Protein AF-A0A967WTU1-F1 (afdb_monomer_lite)

Structure (mmCIF, N/CA/C/O backbone):
data_AF-A0A967WTU1-F1
#
_entry.id   AF-A0A967WTU1-F1
#
loop_
_atom_site.group_PDB
_atom_site.id
_atom_site.type_symbol
_atom_site.label_atom_id
_atom_site.label_alt_id
_atom_site.label_comp_id
_atom_site.label_asym_id
_atom_site.label_entity_id
_atom_site.label_seq_id
_atom_site.pdbx_PDB_ins_code
_atom_site.Cartn_x
_atom_site.Cartn_y
_atom_site.Cartn_z
_atom_site.occupancy
_atom_site.B_iso_or_equiv
_atom_site.auth_seq_id
_atom_site.auth_comp_id
_atom_site.auth_asym_id
_atom_site.auth_atom_id
_atom_site.pdbx_PDB_model_num
ATOM 1 N N . LEU A 1 1 ? 7.966 7.644 -1.877 1.00 67.88 1 LEU A N 1
ATOM 2 C CA . LEU A 1 1 ? 6.484 7.585 -1.862 1.00 67.88 1 LEU A CA 1
ATOM 3 C C . LEU A 1 1 ? 5.954 6.872 -0.618 1.00 67.88 1 LEU A C 1
ATOM 5 O O . LEU A 1 1 ? 5.214 7.506 0.115 1.00 67.88 1 LEU A O 1
ATOM 9 N N . ARG A 1 2 ? 6.372 5.630 -0.323 1.00 76.19 2 ARG A N 1
ATOM 10 C CA . ARG A 1 2 ? 5.890 4.846 0.841 1.00 76.19 2 ARG A CA 1
ATOM 11 C C . ARG A 1 2 ? 6.024 5.571 2.186 1.00 76.19 2 ARG A C 1
ATOM 13 O O . ARG A 1 2 ? 5.017 5.845 2.811 1.00 76.19 2 ARG A O 1
ATOM 20 N N . ASN A 1 3 ? 7.215 6.074 2.515 1.00 85.44 3 ASN A N 1
ATOM 21 C CA . ASN A 1 3 ? 7.452 6.808 3.771 1.00 85.44 3 ASN A CA 1
ATOM 22 C C . ASN A 1 3 ? 6.565 8.057 3.974 1.00 85.44 3 ASN A C 1
ATOM 24 O O . ASN A 1 3 ? 6.427 8.527 5.095 1.00 85.44 3 ASN A O 1
ATOM 28 N N . ILE A 1 4 ? 5.992 8.615 2.900 1.00 90.06 4 ILE A N 1
ATOM 29 C CA . ILE A 1 4 ? 5.059 9.752 2.972 1.00 90.06 4 ILE A CA 1
ATOM 30 C C . ILE A 1 4 ? 3.610 9.254 3.113 1.00 90.06 4 ILE A C 1
ATOM 32 O O . ILE A 1 4 ? 2.802 9.886 3.786 1.00 90.06 4 ILE A O 1
ATOM 36 N N . ALA A 1 5 ? 3.277 8.119 2.494 1.00 89.50 5 ALA A N 1
ATOM 37 C CA . ALA A 1 5 ? 1.941 7.529 2.527 1.00 89.50 5 ALA A CA 1
ATOM 38 C C . ALA A 1 5 ? 1.655 6.754 3.826 1.00 89.50 5 ALA A C 1
ATOM 40 O O . ALA A 1 5 ? 0.522 6.769 4.301 1.00 89.50 5 ALA A O 1
ATOM 41 N N . ASP A 1 6 ? 2.665 6.124 4.425 1.00 93.56 6 ASP A N 1
ATOM 42 C CA . ASP A 1 6 ? 2.547 5.312 5.642 1.00 93.56 6 ASP A CA 1
ATOM 43 C C . ASP A 1 6 ? 1.885 6.030 6.834 1.00 93.56 6 ASP A C 1
ATOM 45 O O . ASP A 1 6 ? 0.968 5.446 7.426 1.00 93.56 6 ASP A O 1
ATOM 49 N N . PRO A 1 7 ? 2.257 7.275 7.206 1.00 93.69 7 PRO A N 1
ATOM 50 C CA . PRO A 1 7 ? 1.593 7.965 8.312 1.00 93.69 7 PRO A CA 1
ATOM 51 C C . PRO A 1 7 ? 0.122 8.274 8.007 1.00 93.69 7 PRO A C 1
ATOM 53 O O . PRO A 1 7 ? -0.723 8.141 8.890 1.00 93.69 7 PRO A O 1
ATOM 56 N N . LEU A 1 8 ? -0.209 8.616 6.756 1.00 94.81 8 LEU A N 1
ATOM 57 C CA . LEU A 1 8 ? -1.591 8.862 6.331 1.00 94.81 8 LEU A CA 1
ATOM 58 C C . LEU A 1 8 ? -2.425 7.578 6.364 1.00 94.81 8 LEU A C 1
ATOM 60 O O . LEU A 1 8 ? -3.540 7.580 6.880 1.00 94.81 8 LEU A O 1
ATOM 64 N N . HIS A 1 9 ? -1.870 6.474 5.866 1.00 94.06 9 HIS A N 1
ATOM 65 C CA . HIS A 1 9 ? -2.507 5.161 5.903 1.00 94.06 9 HIS A CA 1
ATOM 66 C C . HIS A 1 9 ? -2.743 4.692 7.345 1.00 94.06 9 HIS A C 1
ATOM 68 O O . HIS A 1 9 ? -3.832 4.238 7.690 1.00 94.06 9 HIS A O 1
ATOM 74 N N . THR A 1 10 ? -1.749 4.873 8.214 1.00 94.75 10 THR A N 1
ATOM 75 C CA . THR A 1 10 ? -1.843 4.523 9.637 1.00 94.75 10 THR A CA 1
ATOM 76 C C . THR A 1 10 ? -2.888 5.369 10.361 1.00 94.75 10 THR A C 1
ATOM 78 O O . THR A 1 10 ? -3.675 4.835 11.143 1.00 94.75 10 THR A O 1
ATOM 81 N N . ALA A 1 11 ? -2.934 6.678 10.102 1.00 94.94 11 ALA A N 1
ATOM 82 C CA . ALA A 1 11 ? -3.954 7.560 10.665 1.00 94.94 11 ALA A CA 1
ATOM 83 C C . ALA A 1 11 ? -5.360 7.163 10.190 1.00 94.94 11 ALA A C 1
ATOM 85 O O . ALA A 1 11 ? -6.271 7.034 11.005 1.00 94.94 11 ALA A O 1
ATOM 86 N N . TRP A 1 12 ? -5.520 6.895 8.893 1.00 95.06 12 TRP A N 1
ATOM 87 C CA . TRP A 1 12 ? -6.791 6.464 8.316 1.00 95.06 12 TRP A CA 1
ATOM 88 C C . TRP A 1 12 ? -7.285 5.133 8.902 1.00 95.06 12 TR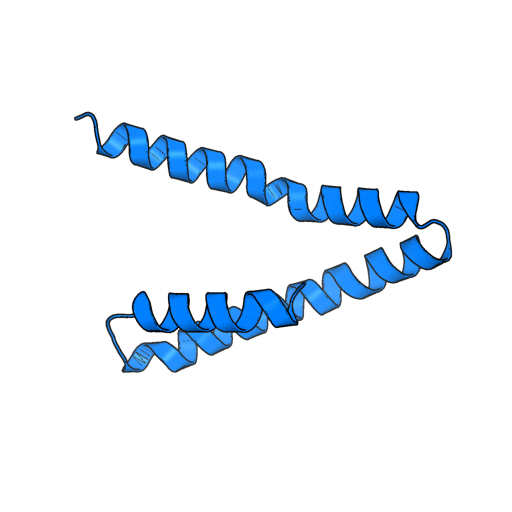P A C 1
ATOM 90 O O . TRP A 1 12 ? -8.456 5.034 9.264 1.00 95.06 12 TRP A O 1
ATOM 100 N N . LEU A 1 13 ? -6.406 4.137 9.070 1.00 94.94 13 LEU A N 1
ATOM 101 C CA . LEU A 1 13 ? -6.769 2.868 9.708 1.00 94.94 13 LEU A CA 1
ATOM 102 C C . LEU A 1 13 ? -7.190 3.055 11.167 1.00 94.94 13 LEU A C 1
ATOM 104 O O . LEU A 1 13 ? -8.199 2.493 11.578 1.00 94.94 13 LEU A O 1
ATOM 108 N N . ASN A 1 14 ? -6.467 3.868 11.944 1.00 94.50 14 ASN A N 1
ATOM 109 C CA . ASN A 1 14 ? -6.855 4.141 13.331 1.00 94.50 14 ASN A CA 1
ATOM 110 C C . ASN A 1 14 ? -8.224 4.832 13.436 1.00 94.50 14 ASN A C 1
ATOM 112 O O . ASN A 1 14 ? -8.931 4.595 14.407 1.00 94.50 14 ASN A O 1
ATOM 116 N N . LEU A 1 15 ? -8.597 5.657 12.452 1.00 94.81 15 LEU A N 1
ATOM 117 C CA . LEU A 1 15 ? -9.902 6.325 12.402 1.00 94.81 15 LEU A CA 1
ATOM 118 C C . LEU A 1 15 ? -11.033 5.435 11.869 1.00 94.81 15 LEU A C 1
ATOM 120 O O . LEU A 1 15 ? -12.191 5.724 12.137 1.00 94.81 15 LEU A O 1
ATOM 124 N N . SER A 1 16 ? -10.714 4.398 11.090 1.00 94.00 16 SER A N 1
ATOM 125 C CA . SER A 1 16 ? -11.716 3.549 10.422 1.00 94.00 16 SER A CA 1
ATOM 126 C C . SER A 1 16 ? -12.067 2.279 11.203 1.00 94.00 16 SER A C 1
ATOM 128 O O . SER A 1 16 ? -12.988 1.564 10.816 1.00 94.00 16 SER A O 1
ATOM 130 N N . ILE A 1 17 ? -11.306 1.946 12.250 1.00 94.38 17 ILE A N 1
ATOM 131 C CA . ILE A 1 17 ? -11.511 0.740 13.058 1.00 94.38 17 ILE A CA 1
ATOM 132 C C . ILE A 1 17 ? -12.170 1.142 14.378 1.00 94.38 17 ILE A C 1
ATOM 134 O O . ILE A 1 17 ? -11.488 1.578 15.304 1.00 94.38 17 ILE A O 1
ATOM 138 N N . ASP A 1 18 ? -13.484 0.944 14.464 1.00 92.69 18 ASP A N 1
ATOM 139 C CA . ASP A 1 18 ? -14.276 1.289 15.654 1.00 92.69 18 ASP A CA 1
ATOM 140 C C . ASP A 1 18 ? -13.959 0.390 16.858 1.00 92.69 18 ASP A C 1
ATOM 142 O O . ASP A 1 18 ? -14.043 0.813 18.007 1.00 92.69 18 ASP A O 1
ATOM 146 N N . GLU A 1 19 ? -13.579 -0.861 16.590 1.00 94.25 19 GLU A N 1
ATOM 147 C CA . GLU A 1 19 ? -13.416 -1.909 17.592 1.00 94.25 19 GLU A CA 1
ATOM 148 C C . GLU A 1 19 ? -11.921 -2.140 17.925 1.00 94.25 19 GLU A C 1
ATOM 150 O O . GLU A 1 19 ? -11.169 -2.693 17.110 1.00 94.25 19 GLU A O 1
ATOM 155 N N . PRO A 1 20 ? -11.433 -1.747 19.120 1.00 89.94 20 PRO A N 1
ATOM 156 C CA . PRO A 1 20 ? -10.004 -1.765 19.419 1.00 89.94 20 PRO A CA 1
ATOM 157 C C . PRO A 1 20 ? -9.356 -3.150 19.395 1.00 89.94 20 PRO A C 1
ATOM 159 O O . PRO A 1 20 ? -8.163 -3.237 19.087 1.00 89.94 20 PRO A O 1
ATOM 162 N N . GLN A 1 21 ? -10.107 -4.215 19.700 1.00 95.62 21 GLN A N 1
ATOM 163 C CA . GLN A 1 21 ? -9.564 -5.576 19.800 1.00 95.62 21 GLN A CA 1
ATOM 164 C C . GLN A 1 21 ? -9.130 -6.159 18.442 1.00 95.62 21 GLN A C 1
ATOM 166 O O . GLN A 1 21 ? -8.240 -7.006 18.401 1.00 95.62 21 GLN A O 1
ATOM 171 N N . VAL A 1 22 ? -9.679 -5.671 17.319 1.00 96.06 22 VAL A N 1
ATOM 172 C CA . VAL A 1 22 ? -9.303 -6.146 15.970 1.00 96.06 22 VAL A CA 1
ATOM 173 C C . VAL A 1 22 ? -8.190 -5.323 15.318 1.00 96.06 22 VAL A C 1
ATOM 175 O O . VAL A 1 22 ? -7.627 -5.751 14.310 1.00 96.06 22 VAL A O 1
ATOM 178 N N . ARG A 1 23 ? -7.818 -4.165 15.890 1.00 94.56 23 ARG A N 1
ATOM 179 C CA . ARG A 1 23 ? -6.812 -3.255 15.309 1.00 94.56 23 ARG A CA 1
ATOM 180 C C . ARG A 1 23 ? -5.493 -3.951 14.998 1.00 94.56 23 ARG A C 1
ATOM 182 O O . ARG A 1 23 ? -4.979 -3.797 13.896 1.00 94.56 23 ARG A O 1
ATOM 189 N N . ALA A 1 24 ? -4.957 -4.726 15.941 1.00 95.69 24 ALA A N 1
ATOM 190 C CA . ALA A 1 24 ? -3.687 -5.426 15.745 1.00 95.69 24 ALA A CA 1
ATOM 191 C C . ALA A 1 24 ? -3.750 -6.405 14.559 1.00 95.69 24 ALA A C 1
ATOM 193 O O . ALA A 1 24 ? -2.818 -6.468 13.759 1.00 95.69 24 ALA A O 1
ATOM 194 N N . THR A 1 25 ? -4.872 -7.109 14.402 1.00 96.44 25 THR A N 1
ATOM 195 C CA . THR A 1 25 ? -5.109 -8.019 13.276 1.00 96.44 25 THR A CA 1
ATOM 196 C C . THR A 1 25 ? -5.184 -7.264 11.956 1.00 96.44 25 THR A C 1
ATOM 198 O O . THR A 1 25 ? -4.525 -7.665 11.000 1.00 96.44 25 THR A O 1
ATOM 201 N N . ILE A 1 26 ? -5.925 -6.152 11.896 1.00 96.06 26 ILE A N 1
ATOM 202 C CA . ILE A 1 26 ? -6.011 -5.334 10.678 1.00 96.06 26 ILE A CA 1
ATOM 203 C C . ILE A 1 26 ? -4.633 -4.783 10.301 1.00 96.06 26 ILE A C 1
ATOM 205 O O . ILE A 1 26 ? -4.213 -4.958 9.161 1.00 96.06 26 ILE A O 1
ATOM 209 N N . PHE A 1 27 ? -3.880 -4.222 11.253 1.00 95.94 27 PHE A N 1
ATOM 210 C CA . PHE A 1 27 ? -2.506 -3.771 11.005 1.00 95.94 27 PHE A CA 1
ATOM 211 C C . PHE A 1 27 ? -1.592 -4.912 10.535 1.00 95.94 27 PHE A C 1
ATOM 213 O O . PHE A 1 27 ? -0.781 -4.707 9.632 1.00 95.94 27 PHE A O 1
ATOM 220 N N . SER A 1 28 ? -1.740 -6.117 11.093 1.00 96.44 28 SER A N 1
ATOM 221 C CA . SER A 1 28 ? -0.979 -7.295 10.664 1.00 96.44 28 SER A CA 1
ATOM 222 C C . SER A 1 28 ? -1.303 -7.690 9.225 1.00 96.44 28 SER A C 1
ATOM 224 O O . SER A 1 28 ? -0.393 -7.854 8.416 1.00 96.44 28 SER A O 1
ATOM 226 N N . VAL A 1 29 ? -2.586 -7.792 8.875 1.00 97.38 29 VAL A N 1
ATOM 227 C CA . VAL A 1 29 ? -3.019 -8.137 7.514 1.00 97.38 29 VAL A CA 1
ATOM 228 C C . VAL A 1 29 ? -2.588 -7.058 6.517 1.00 97.38 29 VAL A C 1
ATOM 230 O O . VAL A 1 29 ? -2.095 -7.392 5.440 1.00 97.38 29 VAL A O 1
ATOM 233 N N . SER A 1 30 ? -2.683 -5.775 6.880 1.00 95.69 30 SER A N 1
ATOM 234 C CA . SER A 1 30 ? -2.166 -4.672 6.062 1.00 95.69 30 SER A CA 1
ATOM 235 C C . SER A 1 30 ? -0.657 -4.786 5.826 1.00 95.69 30 SER A C 1
ATOM 237 O O . SER A 1 30 ? -0.208 -4.656 4.689 1.00 95.69 30 SER A O 1
ATOM 239 N N . GLY A 1 31 ? 0.125 -5.073 6.872 1.00 95.38 31 GLY A N 1
ATOM 240 C CA . GLY A 1 31 ? 1.573 -5.266 6.757 1.00 95.38 31 GLY A CA 1
ATOM 241 C C . GLY A 1 31 ? 1.949 -6.486 5.912 1.00 95.38 31 GLY A C 1
ATOM 242 O O . GLY A 1 31 ? 2.864 -6.417 5.096 1.00 95.38 31 GLY A O 1
ATOM 243 N N . GLN A 1 32 ? 1.215 -7.592 6.047 1.00 97.69 32 GLN A N 1
ATOM 244 C CA . GLN A 1 32 ? 1.417 -8.790 5.228 1.00 97.69 32 GLN A CA 1
ATOM 245 C C . GLN A 1 32 ? 1.114 -8.526 3.749 1.00 97.69 32 GLN A C 1
ATOM 247 O O . GLN A 1 32 ? 1.889 -8.935 2.886 1.00 97.69 32 GLN A O 1
ATOM 252 N N . ALA A 1 33 ? 0.028 -7.809 3.443 1.00 95.12 33 ALA A N 1
ATOM 253 C CA . ALA A 1 33 ? -0.314 -7.437 2.072 1.00 95.12 33 ALA A CA 1
ATOM 254 C C . ALA A 1 33 ? 0.773 -6.559 1.425 1.00 95.12 33 ALA A C 1
ATOM 256 O O . ALA A 1 33 ? 1.162 -6.799 0.279 1.00 95.12 33 ALA A O 1
ATOM 257 N N . ASP A 1 34 ? 1.311 -5.587 2.168 1.00 93.12 34 ASP A N 1
ATOM 258 C CA . ASP A 1 34 ? 2.443 -4.774 1.716 1.00 93.12 34 ASP A CA 1
ATOM 259 C C . ASP A 1 34 ? 3.705 -5.626 1.481 1.00 93.12 34 ASP A C 1
ATOM 261 O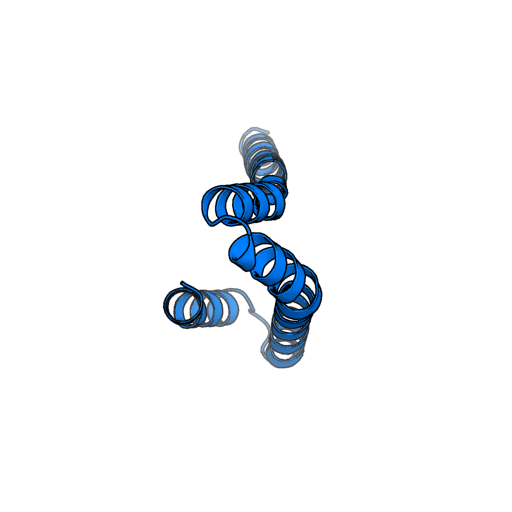 O . ASP A 1 34 ? 4.318 -5.532 0.414 1.00 93.12 34 ASP A O 1
ATOM 265 N N . ALA A 1 35 ? 4.050 -6.514 2.420 1.00 95.38 35 ALA A N 1
ATOM 266 C CA . ALA A 1 35 ? 5.206 -7.398 2.299 1.00 95.38 35 ALA A CA 1
ATOM 267 C C . ALA A 1 35 ? 5.115 -8.304 1.059 1.00 95.38 35 ALA A C 1
ATOM 269 O O . ALA A 1 35 ? 6.088 -8.424 0.311 1.00 95.38 35 ALA A O 1
ATOM 270 N N . VAL A 1 36 ? 3.942 -8.885 0.789 1.00 95.62 36 VAL A N 1
ATOM 271 C CA . VAL A 1 36 ? 3.690 -9.672 -0.429 1.00 95.62 36 VAL A CA 1
ATOM 272 C C . VAL A 1 36 ? 3.901 -8.818 -1.680 1.00 95.62 36 VAL A C 1
ATOM 274 O O . VAL A 1 36 ? 4.591 -9.251 -2.602 1.00 95.62 36 VAL A O 1
ATOM 277 N N . GLY A 1 37 ? 3.373 -7.590 -1.705 1.00 91.75 37 GLY A N 1
ATOM 278 C CA . GLY A 1 37 ? 3.570 -6.662 -2.819 1.00 91.75 37 GLY A CA 1
ATOM 279 C C . GLY A 1 37 ? 5.044 -6.321 -3.062 1.00 91.75 37 GLY A C 1
ATOM 280 O O . GLY A 1 37 ? 5.491 -6.292 -4.210 1.00 91.75 37 GLY A O 1
ATOM 281 N N . GLN A 1 38 ? 5.826 -6.123 -1.998 1.00 93.06 38 GLN A N 1
ATOM 282 C CA . GLN A 1 38 ? 7.262 -5.858 -2.105 1.00 93.06 38 GLN A CA 1
ATOM 283 C C . GLN A 1 38 ? 8.047 -7.067 -2.605 1.00 93.06 38 GLN A C 1
ATOM 285 O O . GLN A 1 38 ? 8.884 -6.918 -3.493 1.00 93.06 38 GLN A O 1
ATOM 290 N N . ILE A 1 39 ? 7.765 -8.257 -2.074 1.00 94.81 39 ILE A N 1
ATOM 291 C CA . ILE A 1 39 ? 8.476 -9.485 -2.446 1.00 94.81 39 ILE A CA 1
ATOM 292 C C . ILE A 1 39 ? 8.142 -9.892 -3.885 1.00 94.81 39 ILE A C 1
ATOM 294 O O . ILE A 1 39 ? 9.039 -10.273 -4.634 1.00 94.81 39 ILE A O 1
ATOM 298 N N . ALA A 1 40 ? 6.878 -9.775 -4.298 1.00 89.19 40 ALA A N 1
ATOM 299 C CA . ALA A 1 40 ? 6.452 -10.139 -5.645 1.00 89.19 40 ALA A CA 1
ATOM 300 C C . ALA A 1 40 ? 6.831 -9.078 -6.694 1.00 89.19 40 ALA A C 1
ATOM 302 O O . ALA A 1 40 ? 7.307 -9.415 -7.776 1.00 89.19 40 ALA A O 1
ATOM 303 N N . GLY A 1 41 ? 6.619 -7.792 -6.394 1.00 90.12 41 GLY A N 1
ATOM 304 C CA . GLY A 1 41 ? 6.770 -6.704 -7.363 1.00 90.12 41 GLY A CA 1
ATOM 305 C C . GLY A 1 41 ? 8.151 -6.048 -7.374 1.00 90.12 41 GLY A C 1
ATOM 306 O O . GLY A 1 41 ? 8.662 -5.713 -8.443 1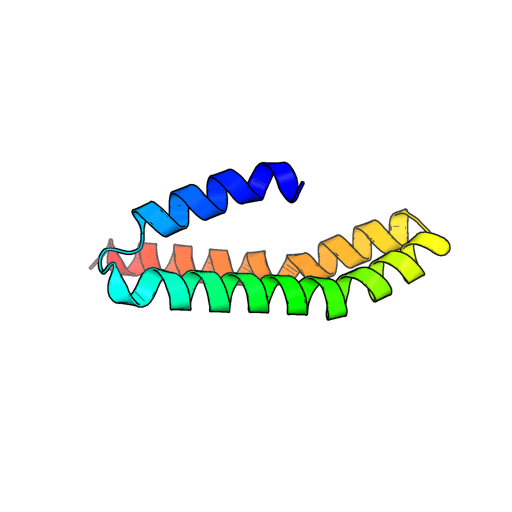.00 90.12 41 GLY A O 1
ATOM 307 N N . GLY A 1 42 ? 8.778 -5.876 -6.208 1.00 91.38 42 GLY A N 1
ATOM 308 C CA . GLY A 1 42 ? 10.028 -5.125 -6.049 1.00 91.38 42 GLY A CA 1
ATOM 309 C C . GLY A 1 42 ? 11.193 -5.693 -6.870 1.00 91.38 42 GLY A C 1
ATOM 310 O O . GLY A 1 42 ? 11.744 -4.970 -7.703 1.00 91.38 42 GLY A O 1
ATOM 311 N N . PRO A 1 43 ? 11.546 -6.983 -6.714 1.00 94.75 43 PRO A N 1
ATOM 312 C CA . PRO A 1 43 ? 12.602 -7.618 -7.501 1.00 94.75 43 PRO A CA 1
ATOM 313 C C . PRO A 1 43 ? 12.328 -7.617 -9.010 1.00 94.75 43 PRO A C 1
ATOM 315 O O . PRO A 1 43 ? 13.233 -7.341 -9.796 1.00 94.75 43 PRO A O 1
ATOM 318 N N . VAL A 1 44 ? 11.083 -7.876 -9.428 1.00 93.38 44 VAL A N 1
ATOM 319 C CA . VAL A 1 44 ? 10.695 -7.950 -10.850 1.00 93.38 44 VAL A CA 1
ATOM 320 C C . VAL A 1 44 ? 10.829 -6.585 -11.532 1.00 93.38 44 VAL A C 1
ATOM 322 O O . VAL A 1 44 ? 11.440 -6.463 -12.600 1.00 93.38 44 VAL A O 1
ATOM 325 N N . VAL A 1 45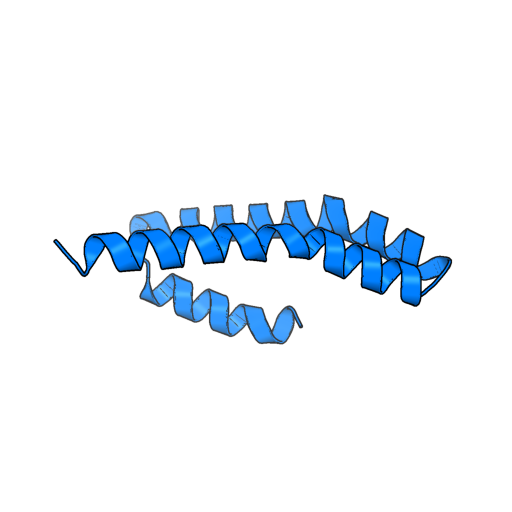 ? 10.311 -5.532 -10.895 1.00 95.12 45 VAL A N 1
ATOM 326 C CA . VAL A 1 45 ? 10.435 -4.153 -11.386 1.00 95.12 45 VAL A CA 1
ATOM 327 C C . VAL A 1 45 ? 11.893 -3.695 -11.337 1.00 95.12 45 VAL A C 1
ATOM 329 O O . VAL A 1 45 ? 12.380 -3.122 -12.312 1.00 95.12 45 VAL A O 1
ATOM 332 N N . GLY A 1 46 ? 12.617 -3.995 -10.255 1.00 93.62 46 GLY A N 1
ATOM 333 C CA . GLY A 1 46 ? 14.031 -3.646 -10.097 1.00 93.62 46 GLY A CA 1
ATOM 334 C C . GLY A 1 46 ? 14.923 -4.270 -11.174 1.00 93.62 46 GLY A C 1
ATOM 335 O O . GLY A 1 46 ? 15.700 -3.569 -11.823 1.00 93.62 46 GLY A O 1
ATOM 336 N N . ALA A 1 47 ? 14.751 -5.565 -11.454 1.00 95.56 47 ALA A N 1
ATOM 337 C CA . ALA A 1 47 ? 15.478 -6.258 -12.518 1.00 95.56 47 ALA A CA 1
ATOM 338 C C . ALA A 1 47 ? 15.159 -5.698 -13.916 1.00 95.56 47 ALA A C 1
ATOM 340 O O . ALA A 1 47 ? 16.024 -5.674 -14.795 1.00 95.56 47 ALA A O 1
ATOM 341 N N . THR A 1 48 ? 13.930 -5.222 -14.130 1.00 95.12 48 THR A N 1
ATOM 342 C CA . THR A 1 48 ? 13.537 -4.532 -15.367 1.00 95.12 48 THR A CA 1
ATOM 343 C C . THR A 1 48 ? 14.188 -3.148 -15.463 1.00 95.12 48 THR A C 1
ATOM 345 O O . THR A 1 48 ? 14.680 -2.767 -16.527 1.00 95.12 48 THR A O 1
ATOM 348 N N . GLY A 1 49 ? 14.281 -2.430 -14.341 1.00 95.81 49 GLY A N 1
ATOM 349 C CA . GLY A 1 49 ? 14.933 -1.122 -14.236 1.00 95.81 49 GLY A CA 1
ATOM 350 C C . GLY A 1 49 ? 16.424 -1.147 -14.542 1.00 95.81 49 GLY A C 1
ATOM 351 O O . GLY A 1 49 ? 16.911 -0.225 -15.190 1.00 95.81 49 GLY A O 1
ATOM 352 N N . ASN A 1 50 ? 17.114 -2.239 -14.200 1.00 96.75 50 ASN A N 1
ATOM 353 C CA . ASN A 1 50 ? 18.518 -2.442 -14.576 1.00 96.75 50 ASN A CA 1
ATOM 354 C C . ASN A 1 50 ? 18.739 -2.470 -16.098 1.00 96.75 50 ASN A C 1
ATOM 356 O O . ASN A 1 50 ? 19.846 -2.205 -16.556 1.00 96.75 50 ASN A O 1
ATOM 360 N N . ARG A 1 51 ? 17.705 -2.790 -16.891 1.00 96.00 51 ARG A N 1
ATOM 361 C CA . ARG A 1 51 ? 17.773 -2.776 -18.361 1.00 96.00 51 ARG A CA 1
ATOM 362 C C . ARG A 1 51 ? 17.250 -1.472 -18.955 1.00 96.00 51 ARG A C 1
ATOM 364 O O . ARG A 1 51 ? 17.806 -0.979 -19.929 1.00 96.00 51 ARG A O 1
ATOM 371 N N . SER A 1 52 ? 16.158 -0.930 -18.413 1.00 97.00 52 SER A N 1
ATOM 372 C CA . SER A 1 52 ? 15.569 0.322 -18.892 1.00 97.00 52 SER A CA 1
ATOM 373 C C . SER A 1 52 ? 14.636 0.951 -17.863 1.00 97.00 52 SER A C 1
ATOM 375 O O . SER A 1 52 ? 13.649 0.349 -17.435 1.00 97.00 52 SER A O 1
ATOM 377 N N . ILE A 1 53 ? 14.876 2.228 -17.561 1.00 96.50 53 ILE A N 1
ATOM 378 C CA . ILE A 1 53 ? 14.009 3.035 -16.691 1.00 96.50 53 ILE A CA 1
ATOM 379 C C . ILE A 1 53 ? 12.598 3.148 -17.283 1.00 96.50 53 ILE A C 1
ATOM 381 O O . ILE A 1 53 ? 11.615 3.025 -16.558 1.00 96.50 53 ILE A O 1
ATOM 385 N N . ARG A 1 54 ? 12.472 3.325 -18.607 1.00 97.50 54 ARG A N 1
ATOM 386 C CA . ARG A 1 54 ? 11.158 3.414 -19.270 1.00 97.50 54 ARG A CA 1
ATOM 387 C C . ARG A 1 54 ? 10.361 2.122 -19.091 1.00 97.50 54 ARG A C 1
ATOM 389 O O . ARG A 1 54 ? 9.178 2.178 -18.772 1.00 97.50 54 ARG A O 1
ATOM 396 N N . ALA A 1 55 ? 11.018 0.972 -19.252 1.00 96.81 55 ALA A N 1
ATOM 397 C CA . ALA A 1 55 ? 10.380 -0.327 -19.058 1.00 96.81 55 ALA A CA 1
ATOM 398 C C . ALA A 1 55 ? 9.962 -0.546 -17.595 1.00 96.81 55 ALA A C 1
ATOM 400 O O . ALA A 1 55 ? 8.871 -1.056 -17.347 1.00 96.81 55 ALA A O 1
ATOM 401 N N . ALA A 1 56 ? 10.775 -0.112 -16.625 1.00 96.06 56 ALA A N 1
ATOM 402 C CA . ALA A 1 56 ? 10.414 -0.175 -15.209 1.00 96.06 56 ALA A CA 1
ATOM 403 C C . ALA A 1 56 ? 9.208 0.706 -14.872 1.00 96.06 56 ALA A C 1
ATOM 405 O O . ALA A 1 56 ? 8.289 0.237 -14.210 1.00 96.06 56 ALA A O 1
ATOM 406 N N . LEU A 1 57 ? 9.164 1.942 -15.379 1.00 95.81 57 LEU A N 1
ATOM 407 C CA . LEU A 1 57 ? 8.026 2.843 -15.171 1.00 95.81 57 LEU A CA 1
ATOM 408 C C . LEU A 1 57 ? 6.733 2.279 -15.774 1.00 95.81 57 LEU A C 1
ATOM 410 O O . LEU A 1 57 ? 5.697 2.306 -15.113 1.00 95.81 57 LEU A O 1
ATOM 414 N N . LEU A 1 58 ? 6.791 1.718 -16.988 1.00 97.00 58 LEU A N 1
ATOM 415 C CA . LEU A 1 58 ? 5.639 1.047 -17.600 1.00 97.00 58 LEU A CA 1
ATOM 416 C C . LEU A 1 58 ? 5.216 -0.193 -16.805 1.00 97.00 58 LEU A C 1
ATOM 418 O O . LEU A 1 58 ? 4.026 -0.398 -16.591 1.00 97.00 58 LEU A O 1
ATOM 422 N N . SER A 1 59 ? 6.170 -0.984 -16.312 1.00 95.31 59 SER A N 1
ATOM 423 C CA . SER A 1 59 ? 5.879 -2.152 -15.471 1.00 95.31 59 SER A CA 1
ATOM 424 C C . SER A 1 59 ? 5.199 -1.743 -14.163 1.00 95.31 59 SER A C 1
ATOM 426 O O . SER A 1 59 ? 4.184 -2.323 -13.791 1.00 95.31 59 SER A O 1
ATOM 428 N N . SER A 1 60 ? 5.692 -0.695 -13.496 1.00 94.44 60 SER A N 1
ATOM 429 C CA . SER A 1 60 ? 5.043 -0.115 -12.316 1.00 94.44 60 SER A CA 1
ATOM 430 C C . SER A 1 60 ? 3.639 0.404 -12.624 1.00 94.44 60 SER A C 1
ATOM 432 O O . SER A 1 60 ? 2.721 0.161 -11.845 1.00 94.44 60 SER A O 1
ATOM 434 N N . ALA A 1 61 ? 3.443 1.077 -13.761 1.00 95.25 61 ALA A N 1
ATOM 435 C CA . ALA A 1 61 ? 2.126 1.553 -14.177 1.00 95.25 61 ALA A CA 1
ATOM 436 C C . ALA A 1 61 ? 1.150 0.391 -14.427 1.00 95.25 61 ALA A C 1
ATOM 438 O O . ALA A 1 61 ? 0.004 0.448 -13.989 1.00 95.25 61 ALA A O 1
ATOM 439 N N . LEU A 1 62 ? 1.611 -0.688 -15.066 1.00 95.25 62 LEU A N 1
ATOM 440 C CA . LEU A 1 62 ? 0.814 -1.895 -15.287 1.00 95.25 62 LEU A CA 1
ATOM 441 C C . LEU A 1 62 ? 0.454 -2.590 -13.972 1.00 95.25 62 LEU A C 1
ATOM 443 O O . LEU A 1 62 ? -0.704 -2.954 -13.788 1.00 95.25 62 LEU A O 1
ATOM 447 N N . LEU A 1 63 ? 1.399 -2.712 -13.035 1.00 93.50 63 LEU A N 1
ATOM 448 C CA . LEU A 1 63 ? 1.141 -3.276 -11.705 1.00 93.50 63 LEU A CA 1
ATOM 449 C C . LEU A 1 63 ? 0.121 -2.455 -10.907 1.00 93.50 63 LEU A C 1
ATOM 451 O O . LEU A 1 63 ? -0.645 -3.022 -10.133 1.00 93.50 63 LEU A O 1
ATOM 455 N N . LEU A 1 64 ? 0.084 -1.135 -11.109 1.00 92.81 64 LEU A N 1
ATOM 456 C CA . LEU A 1 64 ? -0.900 -0.249 -10.485 1.00 92.81 64 LEU A CA 1
ATOM 457 C C . LEU A 1 64 ? -2.233 -0.186 -11.250 1.00 92.81 64 LEU A C 1
ATOM 459 O O . LEU A 1 64 ? -3.244 0.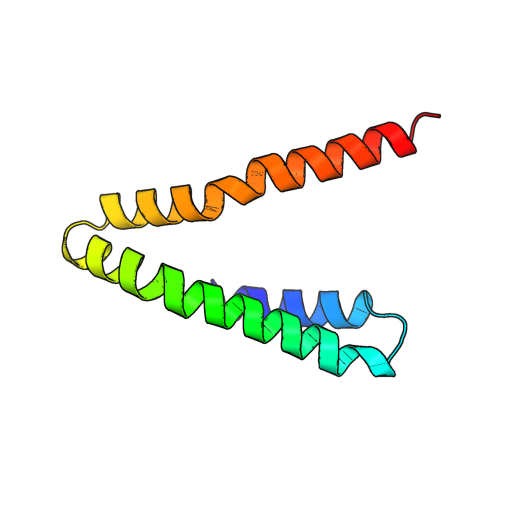228 -10.687 1.00 92.81 64 LEU A O 1
ATOM 463 N N . SER A 1 65 ? -2.283 -0.611 -12.514 1.00 96.31 65 SER A N 1
ATOM 464 C CA . SER A 1 65 ? -3.490 -0.508 -13.345 1.00 96.31 65 SER A CA 1
ATOM 465 C C . SER A 1 65 ? -4.757 -1.171 -12.768 1.00 96.31 65 SER A C 1
ATOM 467 O O . SER A 1 65 ? -5.831 -0.596 -12.973 1.00 96.31 65 SER A O 1
ATOM 469 N N . PRO A 1 66 ? -4.703 -2.278 -11.985 1.00 93.50 66 PRO A N 1
ATOM 470 C CA . PRO A 1 66 ? -5.905 -2.883 -11.405 1.00 93.50 66 PRO A CA 1
ATOM 471 C C . PRO A 1 66 ? -6.638 -1.988 -10.395 1.00 93.50 66 PRO A C 1
ATOM 473 O O . PRO A 1 66 ? -7.817 -2.216 -10.124 1.00 93.50 66 PRO A O 1
ATOM 476 N N . LEU A 1 67 ? -5.988 -0.946 -9.859 1.00 93.38 67 LEU A N 1
ATOM 477 C CA . LEU A 1 67 ? -6.634 0.026 -8.968 1.00 93.38 67 LEU A CA 1
ATOM 478 C C . LEU A 1 67 ? -7.75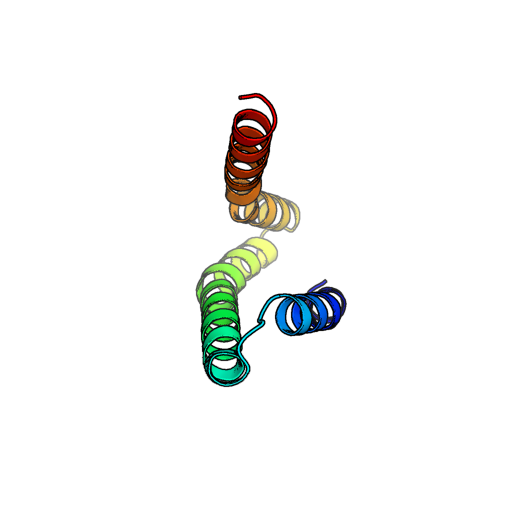6 0.798 -9.678 1.00 93.38 67 LEU A C 1
ATOM 480 O O . LEU A 1 67 ? -8.772 1.107 -9.059 1.00 93.38 67 LEU A O 1
ATOM 484 N N . LEU A 1 68 ? -7.609 1.076 -10.976 1.00 95.44 68 LEU A N 1
ATOM 485 C CA . LEU A 1 68 ? -8.581 1.855 -11.747 1.00 95.44 68 LEU A CA 1
ATOM 486 C C . LEU A 1 68 ? -9.972 1.194 -11.805 1.00 95.44 68 LEU A C 1
ATOM 488 O O . LEU A 1 68 ? -10.940 1.843 -11.398 1.00 95.44 68 LEU A O 1
ATOM 492 N N . PRO A 1 69 ? -10.127 -0.074 -12.247 1.00 96.31 69 PRO A N 1
ATOM 493 C CA . PRO A 1 69 ? -11.435 -0.721 -12.249 1.00 96.31 69 PRO A CA 1
ATOM 494 C C . PRO A 1 69 ? -11.977 -0.936 -10.833 1.00 96.31 69 PRO A C 1
ATOM 496 O O . PRO A 1 69 ? -13.179 -0.790 -10.632 1.00 96.31 69 PRO A O 1
ATOM 499 N N . LEU A 1 70 ? -11.123 -1.213 -9.838 1.00 95.12 70 LEU A N 1
ATOM 500 C CA . LEU A 1 70 ? -11.559 -1.371 -8.446 1.00 95.12 70 LEU A CA 1
ATOM 501 C C . LEU A 1 70 ? -12.217 -0.094 -7.907 1.00 95.12 70 LEU A C 1
ATOM 503 O O . LEU A 1 70 ? -13.341 -0.156 -7.406 1.00 95.12 70 LEU A O 1
ATOM 507 N N . TYR A 1 71 ? -11.573 1.065 -8.067 1.00 94.38 71 TYR A N 1
ATOM 508 C CA . TYR A 1 71 ? -12.171 2.348 -7.686 1.00 94.38 71 TYR A CA 1
ATOM 509 C C . TYR A 1 71 ? -13.398 2.697 -8.535 1.00 94.38 71 TYR A C 1
ATOM 511 O O . TYR A 1 71 ? -14.375 3.237 -8.020 1.00 94.38 71 TYR A O 1
ATOM 519 N N . GLY A 1 72 ? -13.394 2.351 -9.824 1.00 96.00 72 GLY A N 1
ATOM 520 C CA . GLY A 1 72 ? -14.569 2.507 -10.679 1.00 96.00 72 GLY A CA 1
ATOM 521 C C . GLY A 1 72 ? -15.787 1.750 -10.138 1.00 96.00 72 GLY A C 1
ATOM 522 O O . GLY A 1 72 ? -16.878 2.315 -10.043 1.00 96.00 72 GLY A O 1
ATOM 523 N N . ILE A 1 73 ? -15.594 0.499 -9.710 1.00 95.56 73 ILE A N 1
ATOM 524 C CA . ILE A 1 73 ? -16.653 -0.343 -9.138 1.00 95.56 73 ILE A CA 1
ATOM 525 C C . ILE A 1 73 ? -17.164 0.234 -7.814 1.00 95.56 73 ILE A C 1
ATOM 527 O O . ILE A 1 73 ? -18.377 0.265 -7.594 1.00 95.56 73 ILE A O 1
ATOM 531 N N . THR A 1 74 ? -16.280 0.695 -6.925 1.00 94.31 74 THR A N 1
ATOM 532 C CA . THR A 1 74 ? -16.699 1.252 -5.626 1.00 94.31 74 THR A CA 1
ATOM 533 C C . THR A 1 74 ? -17.477 2.554 -5.794 1.00 94.31 74 THR A C 1
ATOM 535 O O . THR A 1 74 ? -18.528 2.720 -5.172 1.00 94.31 74 THR A O 1
ATOM 538 N N . ILE A 1 75 ? -17.037 3.438 -6.694 1.00 95.25 75 ILE A N 1
ATOM 539 C CA . ILE A 1 75 ? -17.749 4.680 -7.020 1.00 95.25 75 ILE A CA 1
ATOM 540 C C . ILE A 1 75 ? -19.117 4.373 -7.641 1.00 95.25 75 ILE A C 1
ATOM 542 O O . ILE A 1 75 ? -20.112 4.991 -7.260 1.00 95.25 75 ILE A O 1
ATOM 546 N N . LEU A 1 76 ? -19.196 3.409 -8.565 1.00 92.69 76 LEU A N 1
ATOM 547 C CA . LEU A 1 76 ? -20.458 3.015 -9.194 1.00 92.69 76 LEU A CA 1
ATOM 548 C C . LEU A 1 76 ? -21.456 2.467 -8.165 1.00 92.69 76 LEU A C 1
ATOM 550 O O . LEU A 1 76 ? -22.605 2.906 -8.137 1.00 92.69 76 LEU A O 1
ATOM 554 N N . LYS A 1 77 ? -21.015 1.564 -7.280 1.00 92.81 77 LYS A N 1
ATOM 555 C CA . LYS A 1 77 ? -21.855 1.030 -6.194 1.00 92.81 77 LYS A CA 1
ATOM 556 C C . LYS A 1 77 ? -22.356 2.135 -5.262 1.00 92.81 77 LYS A C 1
ATOM 558 O O . LYS A 1 77 ? -23.535 2.148 -4.918 1.00 92.81 77 LYS A O 1
ATOM 563 N N . GLY A 1 78 ? -21.493 3.090 -4.914 1.00 87.38 78 GLY A N 1
ATOM 564 C CA . GLY A 1 78 ? -21.873 4.243 -4.097 1.00 87.38 78 GLY A CA 1
ATOM 565 C C . GLY A 1 78 ? -22.913 5.151 -4.765 1.00 87.38 78 GLY A C 1
ATOM 566 O O . GLY A 1 78 ? -23.751 5.721 -4.075 1.00 87.38 78 GLY A O 1
ATOM 567 N N . ARG A 1 79 ? -22.906 5.267 -6.102 1.00 86.81 79 ARG A N 1
ATOM 568 C CA . ARG A 1 79 ? -23.935 6.015 -6.849 1.00 86.81 79 ARG A CA 1
ATOM 569 C C . ARG A 1 79 ? -25.293 5.319 -6.817 1.00 86.81 79 ARG A C 1
ATOM 571 O O . ARG A 1 79 ? -26.293 5.992 -6.604 1.00 86.81 79 ARG A O 1
ATOM 578 N N . ILE A 1 80 ? -25.318 3.997 -6.986 1.00 84.75 80 ILE A N 1
ATOM 579 C CA . ILE A 1 80 ? -26.553 3.196 -6.949 1.00 84.75 80 ILE A CA 1
ATOM 580 C C . ILE A 1 80 ? -27.209 3.280 -5.564 1.00 84.75 80 ILE A C 1
ATOM 582 O O . ILE A 1 80 ? -28.410 3.462 -5.465 1.00 84.75 80 ILE A O 1
ATOM 586 N N . GLN A 1 81 ? -26.426 3.224 -4.485 1.00 79.62 81 GLN A N 1
ATOM 587 C CA . GLN A 1 81 ? -26.963 3.295 -3.118 1.00 79.62 81 GLN A CA 1
ATOM 588 C C . GLN A 1 81 ? -27.489 4.684 -2.718 1.00 79.62 81 GLN A C 1
ATOM 590 O O . GLN A 1 81 ? -28.244 4.790 -1.758 1.00 79.62 81 GLN A O 1
ATOM 595 N N . ARG A 1 82 ? -27.087 5.753 -3.420 1.00 73.38 82 ARG A N 1
ATOM 596 C CA . ARG A 1 82 ? -27.547 7.128 -3.151 1.00 73.38 82 ARG A CA 1
ATOM 597 C C . ARG A 1 82 ? -28.805 7.531 -3.929 1.00 73.38 82 ARG A C 1
ATOM 599 O O . ARG A 1 82 ? -29.411 8.528 -3.557 1.00 73.38 82 ARG A O 1
ATOM 606 N N . ASN A 1 83 ? -29.180 6.792 -4.973 1.00 57.62 83 ASN A N 1
ATOM 607 C CA . ASN A 1 83 ? -30.413 6.982 -5.743 1.00 57.62 83 ASN A CA 1
ATOM 608 C C . ASN A 1 83 ? -31.273 5.711 -5.605 1.00 57.62 83 ASN A C 1
ATOM 610 O O . ASN A 1 83 ? -31.077 4.794 -6.407 1.00 57.62 83 ASN A O 1
ATOM 614 N N . PRO A 1 84 ? -32.146 5.613 -4.584 1.00 56.44 84 PRO A N 1
ATOM 615 C CA . PRO A 1 84 ? -33.124 4.529 -4.503 1.00 56.44 84 PRO A CA 1
ATOM 616 C C . PRO A 1 84 ? -34.152 4.594 -5.640 1.00 56.44 84 PRO A C 1
ATOM 618 O O . PRO A 1 84 ? -34.480 5.719 -6.088 1.00 56.44 84 PRO A O 1
#

Secondary structure (DSSP, 8-state):
-HHHHHHHHHHHHHHH---GGGHHHHHHHHHHHHHHHHHHHHHHHHHHHTT-HHHHHHHHHHHHTTHHHHHHHHHHHHHHHH--

Sequence (84 aa):
LRNIADPLHTAWLNLSIDEPQVRATIFSVSGQADAVGQIAGGPVVGATGNRSIRAALLSSALLLSPLLPLYGITILKGRIQRNP

Radius of gyration: 16.95 Å; chains: 1; bounding box: 52×20×39 Å

Foldseek 3Di:
DCVVCVVVVVVVLVVVDPDVVCSVVVVVVVVVVVVCCCVVPVVVLVVLVVVPPVSSVVSVCVVCVVVVVVVVVVVVVVVVVVPD

pLDDT: mean 92.36, std 7.46, range [56.44, 97.69]